Protein AF-A0A7Y2D5W8-F1 (afdb_monomer_lite)

Structure (mmCIF, N/CA/C/O backbone):
data_AF-A0A7Y2D5W8-F1
#
_entry.id   AF-A0A7Y2D5W8-F1
#
loop_
_atom_site.group_PDB
_atom_site.id
_atom_site.type_symbol
_atom_site.label_atom_id
_atom_site.label_alt_id
_atom_site.label_comp_id
_atom_site.label_asym_id
_atom_site.label_entity_id
_atom_site.label_seq_id
_atom_site.pdbx_PDB_ins_code
_atom_site.Cartn_x
_atom_site.Cartn_y
_atom_site.Cartn_z
_atom_site.occupancy
_atom_site.B_iso_or_equiv
_atom_site.auth_seq_id
_atom_site.auth_comp_id
_atom_site.auth_asym_id
_atom_site.auth_atom_id
_atom_site.pdbx_PDB_model_num
ATOM 1 N N . PHE A 1 1 ? 2.150 0.436 -17.394 1.00 90.19 1 PHE A N 1
ATOM 2 C CA . PHE A 1 1 ? 2.154 1.683 -16.607 1.00 90.19 1 PHE A CA 1
ATOM 3 C C . PHE A 1 1 ? 3.335 1.776 -15.643 1.00 90.19 1 PHE A C 1
ATOM 5 O O . PHE A 1 1 ? 4.303 2.428 -15.988 1.00 90.19 1 PHE A O 1
ATOM 12 N N . MET A 1 2 ? 3.321 1.124 -14.465 1.00 91.81 2 MET A N 1
ATOM 13 C CA . MET A 1 2 ? 4.365 1.341 -13.435 1.00 91.81 2 MET A CA 1
ATOM 14 C C . MET A 1 2 ? 5.801 1.183 -13.967 1.00 91.81 2 MET A C 1
ATOM 16 O O . MET A 1 2 ? 6.609 2.097 -13.839 1.00 91.81 2 MET A O 1
ATOM 20 N N . ALA A 1 3 ? 6.098 0.043 -14.600 1.00 90.00 3 ALA A N 1
ATOM 21 C CA . ALA A 1 3 ? 7.418 -0.229 -15.169 1.00 90.00 3 ALA A CA 1
ATOM 22 C C . ALA A 1 3 ? 7.755 0.684 -16.363 1.00 90.00 3 ALA A C 1
ATOM 24 O O . ALA A 1 3 ? 8.90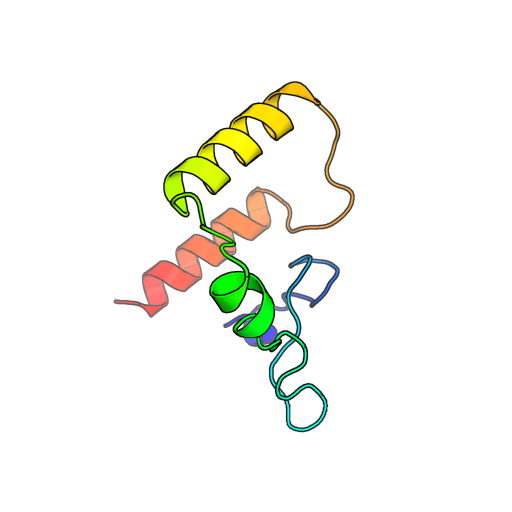3 1.080 -16.513 1.00 90.00 3 ALA A O 1
ATOM 25 N N . ASP A 1 4 ? 6.758 1.044 -17.173 1.00 93.88 4 ASP A N 1
ATOM 26 C CA . ASP A 1 4 ? 6.940 1.864 -18.380 1.00 93.88 4 ASP A CA 1
ATOM 27 C C . ASP A 1 4 ? 7.243 3.338 -18.062 1.00 93.88 4 ASP A C 1
ATOM 29 O O . ASP A 1 4 ? 7.759 4.059 -18.910 1.00 93.88 4 ASP A O 1
ATOM 33 N N . HIS A 1 5 ? 6.933 3.783 -16.840 1.00 94.75 5 HIS A N 1
ATOM 34 C CA . HIS A 1 5 ? 7.185 5.145 -16.366 1.00 94.75 5 HIS A CA 1
ATOM 35 C C . HIS A 1 5 ? 8.238 5.213 -15.251 1.00 94.75 5 HIS A C 1
ATOM 37 O O . HIS A 1 5 ? 8.230 6.157 -14.454 1.00 94.75 5 HIS A O 1
ATOM 43 N N . ASP A 1 6 ? 9.132 4.222 -15.192 1.00 93.12 6 ASP A N 1
ATOM 44 C CA . ASP A 1 6 ? 10.270 4.174 -14.265 1.00 93.12 6 ASP A CA 1
ATOM 45 C C . ASP A 1 6 ? 9.874 4.314 -12.782 1.00 93.12 6 ASP A C 1
ATOM 47 O O . ASP A 1 6 ? 10.609 4.889 -11.984 1.00 93.12 6 ASP A O 1
ATOM 51 N N . ILE A 1 7 ? 8.705 3.790 -12.392 1.00 94.69 7 ILE A N 1
ATOM 52 C CA . ILE A 1 7 ? 8.261 3.795 -10.993 1.00 94.69 7 ILE A CA 1
ATOM 53 C C . ILE A 1 7 ? 8.869 2.588 -10.276 1.00 94.69 7 ILE A C 1
ATOM 55 O O . ILE A 1 7 ? 8.451 1.442 -10.480 1.00 94.69 7 ILE A O 1
ATOM 59 N N . ALA A 1 8 ? 9.848 2.835 -9.406 1.00 92.19 8 ALA A N 1
ATOM 60 C CA . ALA A 1 8 ? 10.549 1.780 -8.690 1.00 92.19 8 ALA A CA 1
ATOM 61 C C . ALA A 1 8 ? 9.708 1.189 -7.536 1.00 92.19 8 ALA A C 1
ATOM 63 O O . ALA A 1 8 ? 9.187 1.931 -6.690 1.00 92.19 8 ALA A O 1
ATOM 64 N N . PRO A 1 9 ? 9.620 -0.152 -7.414 1.00 91.56 9 PRO A N 1
ATOM 65 C CA . PRO A 1 9 ? 8.986 -0.782 -6.261 1.00 91.56 9 PRO A CA 1
ATOM 66 C C . PRO A 1 9 ? 9.762 -0.477 -4.978 1.00 91.56 9 PRO A C 1
ATOM 68 O O . PRO A 1 9 ? 10.980 -0.303 -5.007 1.00 91.56 9 PRO A O 1
ATOM 71 N N . TRP A 1 10 ? 9.055 -0.418 -3.847 1.00 89.06 10 TRP A N 1
ATOM 72 C CA . TRP A 1 10 ? 9.569 -0.084 -2.506 1.00 89.06 10 TRP A CA 1
ATOM 73 C C . TRP A 1 10 ? 10.144 1.325 -2.307 1.00 89.06 10 TRP A C 1
ATOM 75 O O . TRP A 1 10 ? 10.078 1.827 -1.186 1.00 89.06 10 TRP A O 1
ATOM 85 N N . SER A 1 11 ? 10.685 1.958 -3.350 1.00 90.44 11 SER A N 1
ATOM 86 C CA . SER A 1 11 ? 11.215 3.324 -3.307 1.00 90.44 11 SER A CA 1
ATOM 87 C C . SER A 1 11 ? 10.137 4.340 -3.667 1.00 90.44 11 SER A C 1
ATOM 89 O O . SER A 1 11 ? 9.699 5.096 -2.802 1.00 90.44 11 SER A O 1
ATOM 91 N N . ASP A 1 12 ? 9.675 4.323 -4.917 1.00 93.06 12 ASP A N 1
ATOM 92 C CA . ASP A 1 12 ? 8.726 5.314 -5.435 1.00 93.06 12 ASP A CA 1
ATOM 93 C C . ASP A 1 12 ? 7.289 4.963 -5.060 1.00 93.06 12 ASP A C 1
ATOM 95 O O . ASP A 1 12 ? 6.487 5.841 -4.755 1.00 93.06 12 ASP A O 1
ATOM 99 N N . MET A 1 13 ? 6.986 3.664 -5.005 1.00 91.44 13 MET A N 1
ATOM 100 C CA . MET A 1 13 ? 5.733 3.135 -4.472 1.00 91.44 13 MET A CA 1
ATOM 101 C C . MET A 1 13 ? 6.023 2.232 -3.268 1.00 91.44 13 MET A C 1
ATOM 103 O O . MET A 1 13 ? 6.255 1.024 -3.420 1.00 91.44 13 MET A O 1
ATOM 107 N N . PRO A 1 14 ? 6.033 2.8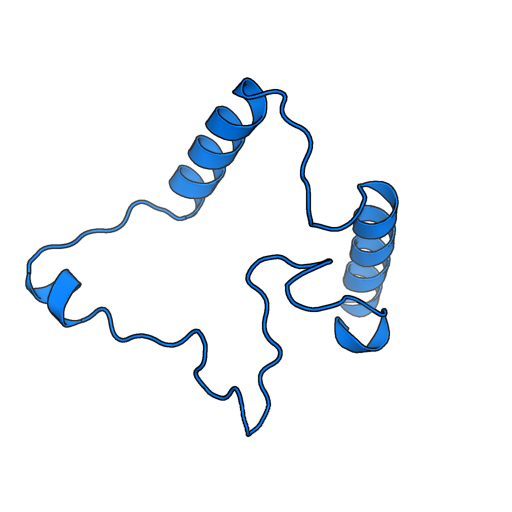00 -2.049 1.00 83.00 14 PRO A N 1
ATOM 108 C CA . PRO A 1 14 ? 6.177 2.024 -0.830 1.00 83.00 14 PRO A CA 1
ATOM 109 C C . PRO A 1 14 ? 5.005 1.040 -0.725 1.00 83.00 14 PRO A C 1
ATOM 111 O O . PRO A 1 14 ? 3.852 1.437 -0.854 1.00 83.00 14 PRO A O 1
ATOM 114 N N . VAL A 1 15 ? 5.289 -0.242 -0.468 1.00 87.81 15 VAL A N 1
ATOM 115 C CA . VAL A 1 15 ? 4.294 -1.341 -0.411 1.00 87.81 15 VAL A CA 1
ATOM 116 C C . VAL A 1 15 ? 3.790 -1.832 -1.786 1.00 87.81 15 VAL A C 1
ATOM 118 O O . VAL A 1 15 ? 2.784 -2.531 -1.873 1.00 87.81 15 VAL A O 1
ATOM 121 N N . TYR A 1 16 ? 4.510 -1.549 -2.873 1.00 89.88 16 TYR A N 1
ATOM 122 C CA . TYR A 1 16 ? 4.272 -2.179 -4.176 1.00 89.88 16 TYR A CA 1
ATOM 123 C C . TYR A 1 16 ? 5.400 -3.147 -4.551 1.00 89.88 16 TYR A C 1
ATOM 125 O O . TYR A 1 16 ? 6.580 -2.800 -4.477 1.00 89.88 16 TYR A O 1
ATOM 133 N N . VAL A 1 17 ? 5.019 -4.346 -4.999 1.00 90.56 17 VAL A N 1
ATOM 134 C CA . VAL A 1 17 ? 5.900 -5.344 -5.620 1.00 90.56 17 VAL A CA 1
ATOM 135 C C . VAL A 1 17 ? 5.232 -5.800 -6.917 1.00 90.56 17 VAL A C 1
ATOM 137 O O . VAL A 1 17 ? 4.066 -6.195 -6.857 1.00 90.56 17 VAL A O 1
ATOM 140 N N . PRO A 1 18 ? 5.917 -5.749 -8.076 1.00 90.19 18 PRO A N 1
ATOM 141 C CA . PRO A 1 18 ? 5.353 -6.230 -9.329 1.00 90.19 18 PRO A CA 1
ATOM 142 C C . PRO A 1 18 ? 5.030 -7.714 -9.213 1.00 90.19 18 PRO A C 1
ATOM 144 O O . PRO A 1 18 ? 5.817 -8.462 -8.637 1.00 90.19 18 PRO A O 1
ATOM 147 N N . GLU A 1 19 ? 3.901 -8.142 -9.769 1.00 89.44 19 GLU A N 1
ATOM 148 C CA . GLU A 1 19 ? 3.553 -9.558 -9.838 1.00 89.44 19 GLU A CA 1
ATOM 149 C C . GLU A 1 19 ? 4.313 -10.204 -11.003 1.00 89.44 19 GLU A C 1
ATOM 151 O O . GLU A 1 19 ? 4.014 -9.977 -12.173 1.00 89.44 19 GLU A O 1
ATOM 156 N N . THR A 1 20 ? 5.338 -10.980 -10.669 1.00 90.62 20 THR A N 1
ATOM 157 C CA . THR A 1 20 ? 6.100 -11.825 -11.591 1.00 90.62 20 THR A CA 1
ATOM 158 C C . THR A 1 20 ? 5.946 -13.282 -11.163 1.00 90.62 20 THR A C 1
ATOM 160 O O . THR A 1 20 ? 5.367 -13.568 -10.114 1.00 90.62 20 THR A O 1
ATOM 163 N N . ASP A 1 21 ? 6.489 -14.225 -11.934 1.00 93.62 21 ASP A N 1
ATOM 164 C CA . ASP A 1 21 ? 6.492 -15.638 -11.531 1.00 93.62 21 ASP A CA 1
ATOM 165 C C . ASP A 1 21 ? 7.200 -15.869 -10.181 1.00 93.62 21 ASP A C 1
ATOM 167 O O . ASP A 1 21 ? 6.802 -16.752 -9.422 1.00 93.62 21 ASP A O 1
ATOM 171 N N . GLU A 1 22 ? 8.207 -15.055 -9.845 1.00 93.00 22 GLU A N 1
ATOM 172 C CA . GLU A 1 22 ? 8.962 -15.158 -8.587 1.00 93.00 22 GLU A CA 1
ATOM 173 C C . GLU A 1 22 ? 8.232 -14.528 -7.393 1.00 93.00 22 GLU A C 1
ATOM 175 O O . GLU A 1 22 ? 8.353 -15.004 -6.264 1.00 93.00 22 GLU A O 1
ATOM 180 N N . THR A 1 23 ? 7.472 -13.457 -7.622 1.00 92.38 23 THR A N 1
ATOM 181 C CA . THR A 1 23 ? 6.765 -12.691 -6.578 1.00 92.38 23 THR A CA 1
ATOM 182 C C . THR A 1 23 ? 5.266 -12.980 -6.554 1.00 92.38 23 THR A C 1
ATOM 184 O O . THR A 1 23 ? 4.496 -12.278 -5.891 1.00 92.38 23 THR A O 1
ATOM 187 N N . LYS A 1 24 ? 4.823 -14.020 -7.263 1.00 92.44 24 LYS A N 1
ATOM 188 C CA . LYS A 1 24 ? 3.417 -14.395 -7.335 1.00 92.44 24 LYS A CA 1
ATOM 189 C C . LYS A 1 24 ? 2.859 -14.661 -5.940 1.00 92.44 24 LYS A C 1
ATOM 191 O O . LYS A 1 24 ? 3.351 -15.512 -5.202 1.00 92.44 24 LYS A O 1
ATOM 196 N N . GLY A 1 25 ? 1.811 -13.925 -5.582 1.00 90.56 25 GLY A N 1
ATOM 197 C CA . GLY A 1 25 ? 1.192 -14.014 -4.261 1.00 90.56 25 GLY A CA 1
ATOM 198 C C . GLY A 1 25 ? 2.009 -13.395 -3.120 1.00 90.56 25 GLY A C 1
ATOM 199 O O . GLY A 1 25 ? 1.661 -13.622 -1.966 1.00 90.56 25 GLY A O 1
ATOM 200 N N . PHE A 1 26 ? 3.050 -12.599 -3.403 1.00 91.88 26 PHE A N 1
ATOM 201 C CA . PHE A 1 26 ? 3.883 -11.947 -2.379 1.00 91.88 26 PHE A CA 1
ATOM 202 C C . PHE A 1 26 ? 3.049 -11.174 -1.344 1.00 91.88 26 PHE A C 1
ATOM 204 O O . PHE A 1 26 ? 3.288 -11.278 -0.143 1.00 91.88 26 PHE A O 1
ATOM 211 N N . SER A 1 27 ? 2.028 -10.449 -1.807 1.00 89.50 27 SER A N 1
ATOM 212 C CA . SER A 1 27 ? 1.105 -9.687 -0.953 1.00 89.50 27 SER A CA 1
ATOM 213 C C . SER A 1 27 ? -0.190 -10.445 -0.623 1.00 89.50 27 SER A C 1
ATOM 215 O O . SER A 1 27 ? -1.153 -9.844 -0.148 1.00 89.50 27 SER A O 1
ATOM 217 N N . SER A 1 28 ? -0.258 -11.752 -0.890 1.00 91.62 28 SER A N 1
ATOM 218 C CA . SER A 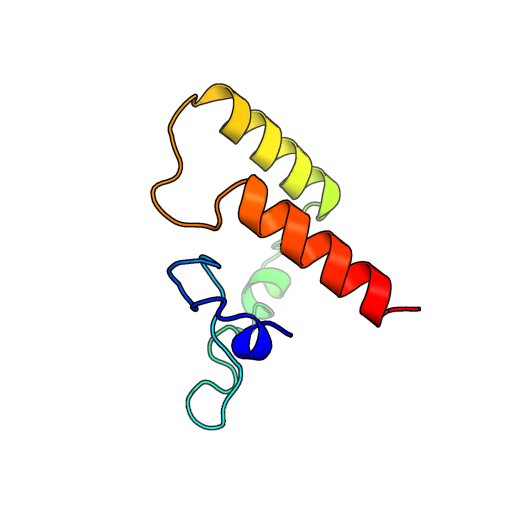1 28 ? -1.448 -12.571 -0.648 1.00 91.62 28 SER A CA 1
ATOM 219 C C . SER A 1 28 ? -1.344 -13.322 0.676 1.00 91.62 28 SER A C 1
ATOM 221 O O . SER A 1 28 ? -0.465 -14.154 0.878 1.00 91.62 28 SER A O 1
ATOM 223 N N . ALA A 1 29 ? -2.301 -13.079 1.569 1.00 93.31 29 ALA A N 1
ATOM 224 C CA . ALA A 1 29 ? -2.449 -13.820 2.816 1.00 93.31 29 ALA A CA 1
ATOM 225 C C . ALA A 1 29 ? -3.928 -14.121 3.076 1.00 93.31 29 ALA A C 1
ATOM 227 O O . ALA A 1 29 ? -4.781 -13.241 2.953 1.00 93.31 29 ALA A O 1
ATOM 228 N N . SER A 1 30 ? -4.241 -15.363 3.461 1.00 96.25 30 SER A N 1
ATOM 229 C CA . SER A 1 30 ? -5.595 -15.703 3.907 1.00 96.25 30 SER A CA 1
ATOM 230 C C . SER A 1 30 ? -5.836 -15.153 5.311 1.00 96.25 30 SER A C 1
ATOM 232 O O . SER A 1 30 ? -5.099 -15.457 6.251 1.00 96.25 30 SER A O 1
ATOM 234 N N . VAL A 1 31 ? -6.908 -14.373 5.451 1.00 97.06 31 VAL A N 1
ATOM 235 C CA . VAL A 1 31 ? -7.377 -13.820 6.732 1.00 97.06 31 VAL A CA 1
ATOM 236 C C . VAL A 1 31 ? -8.603 -14.557 7.280 1.00 97.06 31 VAL A C 1
ATOM 238 O O . VAL A 1 31 ? -9.183 -14.139 8.280 1.00 97.06 31 VAL A O 1
ATOM 241 N N . GLU A 1 32 ? -8.987 -15.683 6.670 1.00 98.19 32 GLU A N 1
ATOM 242 C CA . GLU A 1 32 ? -10.208 -16.431 7.007 1.00 98.19 32 GLU A CA 1
ATOM 243 C C . GLU A 1 32 ? -10.277 -16.819 8.486 1.00 98.19 32 GLU A C 1
ATOM 245 O O . GLU A 1 32 ? -11.320 -16.672 9.114 1.00 98.19 32 GLU A O 1
ATOM 250 N N . LYS A 1 33 ? -9.157 -17.249 9.082 1.00 98.31 33 LYS A N 1
ATOM 251 C CA . LYS A 1 33 ? -9.095 -17.608 10.511 1.00 98.31 33 LYS A CA 1
ATOM 252 C C . LYS A 1 33 ? -9.406 -16.425 11.427 1.00 98.31 33 LYS A C 1
ATOM 254 O O . LYS A 1 33 ? -10.062 -16.603 12.452 1.00 98.31 33 LYS A O 1
ATOM 259 N N . ALA A 1 34 ? -8.933 -15.232 11.072 1.00 98.06 34 ALA A N 1
ATOM 260 C CA . ALA A 1 34 ? -9.174 -14.026 11.855 1.00 98.06 34 ALA A CA 1
ATOM 261 C C . ALA A 1 34 ? -10.648 -13.615 11.765 1.00 98.06 34 ALA A C 1
ATOM 263 O O . ALA A 1 34 ? -11.277 -13.357 12.788 1.00 98.06 34 ALA A O 1
ATOM 264 N N . VAL A 1 35 ? -11.218 -13.654 10.557 1.00 98.31 35 VAL A N 1
ATOM 265 C CA . VAL A 1 35 ? -12.646 -13.387 10.329 1.00 98.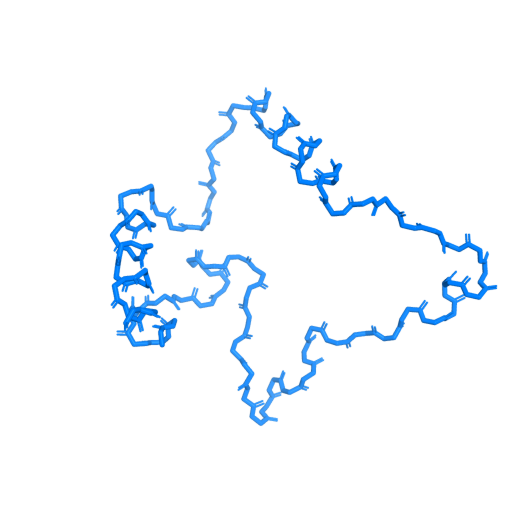31 35 VAL A CA 1
ATOM 266 C C . VAL A 1 35 ? -13.521 -14.408 11.060 1.00 98.31 35 VAL A C 1
ATOM 268 O O . VAL A 1 35 ? -14.446 -14.025 11.770 1.00 98.31 35 VAL A O 1
ATOM 271 N N . ALA A 1 36 ? -13.185 -15.700 10.988 1.00 98.44 36 ALA A N 1
ATOM 272 C CA . ALA A 1 36 ? -13.879 -16.762 11.720 1.00 98.44 36 ALA A CA 1
ATOM 273 C C . ALA A 1 36 ? -13.796 -16.592 13.249 1.00 98.44 36 ALA A C 1
ATOM 275 O O . ALA A 1 36 ? -14.675 -17.060 13.967 1.00 98.44 36 ALA A O 1
ATOM 276 N N . SER A 1 37 ? -12.769 -15.895 13.743 1.00 98.50 37 SER A N 1
ATOM 277 C CA . SER A 1 37 ? -12.605 -15.549 15.162 1.00 98.50 37 SER A CA 1
ATOM 278 C C . SER A 1 37 ? -13.316 -14.244 15.555 1.00 98.50 37 SER A C 1
ATOM 280 O O . SER A 1 37 ? -13.170 -13.791 16.687 1.00 98.50 37 SER A O 1
ATOM 282 N N . GLY A 1 38 ? -14.079 -13.631 14.642 1.00 98.31 38 GLY A N 1
ATOM 283 C CA . GLY A 1 38 ? -14.870 -12.426 14.896 1.00 98.31 38 GLY A CA 1
ATOM 284 C C . GLY A 1 38 ? -14.196 -11.108 14.510 1.00 98.31 38 GLY A C 1
ATOM 285 O O . GLY A 1 38 ? -14.715 -10.049 14.863 1.00 98.31 38 GLY A O 1
ATOM 286 N N . LEU A 1 39 ? -13.064 -11.132 13.790 1.00 98.06 39 LEU A N 1
ATOM 287 C CA . LEU A 1 39 ? -12.484 -9.905 13.238 1.00 98.06 39 LEU A CA 1
ATOM 288 C C . LEU A 1 39 ? -13.473 -9.254 12.259 1.00 98.06 39 LEU A C 1
ATOM 290 O O . LEU A 1 39 ? -13.950 -9.896 11.324 1.00 98.06 39 LEU A O 1
ATOM 294 N N . THR A 1 40 ? -13.731 -7.964 12.452 1.00 97.44 40 THR A N 1
ATOM 295 C CA . THR A 1 40 ? -14.519 -7.125 11.540 1.00 97.44 40 THR A CA 1
ATOM 296 C C . THR A 1 40 ? -13.644 -6.015 10.967 1.00 97.44 40 THR A C 1
ATOM 298 O O . THR A 1 40 ? -12.587 -5.696 11.515 1.00 97.44 40 THR A O 1
ATOM 301 N N . PHE A 1 41 ? -14.068 -5.435 9.844 1.00 96.69 41 PHE A N 1
ATOM 302 C CA . PHE A 1 41 ? -13.333 -4.376 9.157 1.00 96.69 41 PHE A CA 1
ATOM 303 C C . PHE A 1 41 ? -14.124 -3.075 9.188 1.00 96.69 41 PHE A C 1
ATOM 305 O O . PHE A 1 41 ? -15.345 -3.073 9.037 1.00 96.69 41 PHE A O 1
ATOM 312 N N . ARG A 1 42 ? -13.401 -1.965 9.334 1.00 97.19 42 ARG A N 1
ATOM 313 C CA . ARG A 1 42 ? -13.925 -0.635 9.016 1.00 97.19 42 ARG A CA 1
ATOM 314 C C . ARG A 1 42 ? -14.035 -0.484 7.507 1.00 97.19 42 ARG A C 1
ATOM 316 O O . ARG A 1 42 ? -13.388 -1.221 6.756 1.00 97.19 42 ARG A O 1
ATOM 323 N N . THR A 1 43 ? -14.814 0.488 7.054 1.00 97.75 43 THR A N 1
ATOM 324 C CA . THR A 1 43 ? -14.821 0.807 5.629 1.00 97.75 43 THR A CA 1
ATOM 325 C C . THR A 1 43 ? -13.447 1.325 5.202 1.00 97.75 43 THR A C 1
ATOM 327 O O . THR A 1 43 ? -12.688 1.911 5.986 1.00 97.75 43 THR A O 1
ATOM 330 N N . LEU A 1 44 ? -13.116 1.121 3.927 1.00 96.12 44 LEU A N 1
ATOM 331 C CA . LEU A 1 44 ? -11.875 1.658 3.380 1.00 96.12 44 LEU A CA 1
ATOM 332 C C . LEU A 1 44 ? -11.856 3.191 3.473 1.00 96.12 44 LEU A C 1
ATOM 334 O O . LEU A 1 44 ? -10.828 3.761 3.819 1.00 96.12 44 LEU A O 1
ATOM 338 N N . SER A 1 45 ? -13.002 3.839 3.243 1.00 97.69 45 SER A N 1
ATOM 339 C CA . SER A 1 45 ? -13.139 5.297 3.332 1.00 97.69 45 SER A CA 1
ATOM 340 C C . SER A 1 45 ? -12.777 5.829 4.718 1.00 97.69 45 SER A C 1
ATOM 342 O O . SER A 1 45 ? -12.001 6.774 4.814 1.00 97.69 45 SER A O 1
ATOM 344 N N . GLU A 1 46 ? -13.286 5.206 5.787 1.00 97.88 46 GLU A N 1
ATOM 345 C CA . GLU A 1 46 ? -12.934 5.584 7.164 1.00 97.88 46 GLU A CA 1
ATOM 346 C C . GLU A 1 46 ? -11.434 5.413 7.413 1.00 97.88 46 GLU A C 1
ATOM 348 O 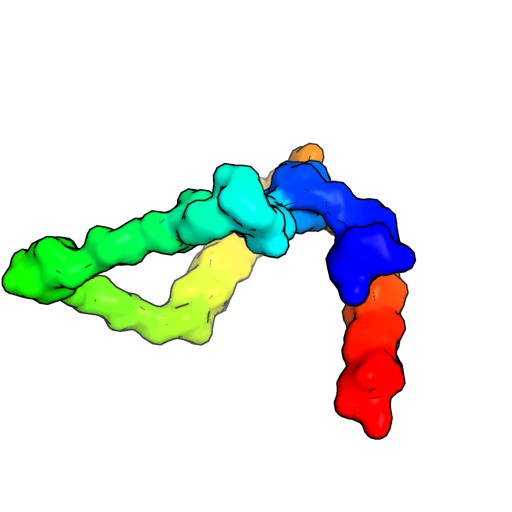O . GLU A 1 46 ? -10.777 6.313 7.929 1.00 97.88 46 GLU A O 1
ATOM 353 N N . THR A 1 47 ? -10.866 4.282 6.985 1.00 96.62 47 THR A N 1
ATOM 354 C CA . THR A 1 47 ? -9.434 4.001 7.167 1.00 96.62 47 THR A CA 1
ATOM 355 C C . THR A 1 47 ? -8.560 5.030 6.450 1.00 96.62 47 THR A C 1
ATOM 357 O O . THR A 1 47 ? -7.577 5.503 7.021 1.00 96.62 47 THR A O 1
ATOM 360 N N . VAL A 1 48 ? -8.912 5.400 5.216 1.00 96.31 48 VAL A N 1
ATOM 361 C CA . VAL A 1 48 ? -8.188 6.406 4.426 1.00 96.31 48 VAL A CA 1
ATOM 362 C C . VAL A 1 48 ? -8.277 7.775 5.091 1.00 96.31 48 VAL A C 1
ATOM 364 O O . VAL A 1 48 ? -7.249 8.425 5.277 1.00 96.31 48 VAL A O 1
ATOM 367 N N . GLN A 1 49 ? -9.480 8.193 5.492 1.00 97.38 49 GLN A N 1
ATOM 368 C CA . GLN A 1 49 ? -9.693 9.495 6.114 1.00 97.38 49 GLN A CA 1
ATOM 369 C C . GLN A 1 49 ? -8.918 9.623 7.428 1.00 97.38 49 GLN A C 1
ATOM 371 O O . GLN A 1 49 ? -8.153 10.571 7.601 1.00 97.38 49 GLN A O 1
ATOM 376 N N . GLU A 1 50 ? -9.052 8.653 8.332 1.00 96.75 50 GLU A N 1
ATOM 377 C CA . GLU A 1 50 ? -8.351 8.687 9.616 1.00 96.75 50 GLU A CA 1
ATOM 378 C C . GLU A 1 50 ? -6.828 8.662 9.441 1.00 96.75 50 GLU A C 1
ATOM 380 O O . GLU A 1 50 ? -6.105 9.380 10.135 1.00 96.75 50 GLU A O 1
ATOM 385 N N . THR A 1 51 ? -6.332 7.864 8.489 1.00 93.94 51 THR A N 1
ATOM 386 C CA . THR A 1 51 ? -4.898 7.796 8.174 1.00 93.94 51 THR A CA 1
ATOM 387 C C . THR A 1 51 ? -4.391 9.140 7.659 1.00 93.94 51 THR A C 1
ATOM 389 O O . THR A 1 51 ? -3.341 9.612 8.100 1.00 93.94 51 THR A O 1
ATOM 392 N N . TYR A 1 52 ? -5.145 9.789 6.768 1.00 93.44 52 TYR A N 1
ATOM 393 C CA . TYR A 1 52 ? -4.817 11.114 6.248 1.00 93.44 52 TYR A CA 1
ATOM 394 C C . TYR A 1 52 ? -4.813 12.180 7.351 1.00 93.44 52 TYR A C 1
ATOM 396 O O . TYR A 1 52 ? -3.869 12.969 7.449 1.00 93.44 52 TYR A O 1
ATOM 404 N N . GLU A 1 53 ? -5.824 12.188 8.220 1.00 95.81 53 GLU A N 1
ATOM 405 C CA . GLU A 1 53 ? -5.918 13.131 9.338 1.00 95.81 53 GLU A CA 1
ATOM 406 C C . GLU A 1 53 ? -4.773 12.950 10.339 1.00 95.81 53 GLU A C 1
ATOM 408 O O . GLU A 1 53 ? -4.168 13.930 10.781 1.00 95.81 53 GLU A O 1
ATOM 413 N N . TRP A 1 54 ? -4.452 11.701 10.691 1.00 93.94 54 TRP A N 1
ATOM 414 C CA . TRP A 1 54 ? -3.301 11.376 11.531 1.00 93.94 54 TRP A CA 1
ATOM 415 C C . TRP A 1 54 ? -1.998 11.861 10.889 1.00 93.94 54 TRP A C 1
ATOM 417 O O . TRP A 1 54 ? -1.202 12.551 11.532 1.00 93.94 54 TRP A O 1
ATOM 427 N N . ARG A 1 55 ? -1.803 11.567 9.599 1.00 90.94 55 ARG A N 1
ATOM 428 C CA . ARG A 1 55 ? -0.588 11.922 8.863 1.00 90.94 55 ARG A CA 1
ATOM 429 C C . ARG A 1 55 ? -0.396 13.431 8.739 1.00 90.94 55 ARG A C 1
ATOM 431 O O . ARG A 1 55 ? 0.727 13.916 8.894 1.00 90.94 55 ARG A O 1
ATOM 438 N N . SER A 1 56 ? -1.479 14.162 8.495 1.00 90.31 56 SER A N 1
ATOM 439 C CA . SER A 1 56 ? -1.472 15.622 8.356 1.00 90.31 56 SER A CA 1
ATOM 440 C C . SER A 1 56 ? -1.032 16.326 9.643 1.00 90.31 56 SER A C 1
ATOM 442 O O . SER A 1 56 ? -0.467 17.415 9.589 1.00 90.31 56 SER A O 1
ATOM 444 N N . LYS A 1 57 ? -1.228 15.689 10.806 1.00 93.50 57 LYS A N 1
ATOM 445 C CA . LYS A 1 57 ? -0.809 16.220 12.111 1.00 93.50 57 LYS A CA 1
ATOM 446 C C . LYS A 1 57 ? 0.670 15.987 12.425 1.00 93.50 57 LYS A C 1
ATOM 448 O O . LYS A 1 57 ? 1.210 16.722 13.245 1.00 93.50 57 LYS A O 1
ATOM 453 N N . SER A 1 58 ? 1.333 14.994 11.817 1.00 88.00 58 SER A N 1
ATOM 454 C CA . SER A 1 58 ? 2.728 14.677 12.171 1.00 88.00 58 SER A CA 1
ATOM 455 C C . SER A 1 58 ? 3.726 15.719 11.660 1.00 88.00 58 SER A C 1
ATOM 457 O O . SER A 1 58 ? 4.780 15.897 12.261 1.00 88.00 58 SER A O 1
ATOM 459 N N . GLY A 1 59 ? 3.421 16.396 10.544 1.00 82.75 59 GLY A N 1
ATOM 460 C CA . GLY A 1 59 ? 4.313 17.376 9.907 1.00 82.75 59 GLY A CA 1
ATOM 461 C C . GLY A 1 59 ? 5.638 16.800 9.383 1.00 82.75 59 GLY A C 1
ATOM 462 O O . GLY A 1 59 ? 6.457 17.535 8.833 1.00 82.75 59 GLY A O 1
ATOM 463 N N . GLU A 1 60 ? 5.869 15.493 9.530 1.00 87.94 60 GLU A N 1
ATOM 464 C CA . GLU A 1 60 ? 7.108 14.843 9.110 1.00 87.94 60 GLU A CA 1
ATOM 465 C C . GLU A 1 60 ? 7.198 14.786 7.583 1.00 87.94 60 GLU A C 1
ATOM 467 O O . GLU A 1 60 ? 6.181 14.693 6.895 1.00 87.94 60 GLU A O 1
ATOM 472 N N . LYS A 1 61 ? 8.413 14.818 7.030 1.00 86.25 61 LYS A N 1
ATOM 473 C CA . LYS A 1 61 ? 8.626 14.586 5.596 1.00 86.25 61 LYS A CA 1
ATOM 474 C C . LYS A 1 61 ? 8.658 13.088 5.306 1.00 86.25 61 LYS A C 1
ATOM 476 O O . LYS A 1 61 ? 9.230 12.319 6.079 1.00 86.25 61 LYS A O 1
ATOM 481 N N . LEU A 1 62 ? 8.066 12.685 4.182 1.00 86.25 62 LEU A N 1
ATOM 482 C CA . LEU A 1 62 ? 8.185 11.312 3.696 1.00 86.25 62 LEU A CA 1
ATOM 483 C C . LEU A 1 62 ? 9.641 11.031 3.300 1.00 86.25 62 LEU A C 1
ATOM 485 O O . LEU A 1 62 ? 10.318 11.895 2.746 1.00 86.25 62 LEU A O 1
ATOM 489 N N . LYS A 1 63 ? 10.124 9.829 3.630 1.00 87.81 63 LYS A N 1
ATOM 490 C CA . LYS A 1 63 ? 11.485 9.357 3.304 1.00 87.81 63 LYS A CA 1
ATOM 491 C C . LYS A 1 63 ? 11.540 8.515 2.025 1.00 87.81 63 LYS A C 1
ATOM 493 O O . LYS A 1 63 ? 12.627 8.193 1.566 1.00 87.81 63 LYS A O 1
ATOM 498 N N . ALA A 1 64 ? 10.376 8.122 1.525 1.00 90.50 64 ALA A N 1
ATOM 499 C CA . ALA A 1 64 ? 10.159 7.302 0.345 1.00 90.50 64 ALA A CA 1
ATOM 500 C C . ALA A 1 64 ? 8.808 7.703 -0.259 1.00 90.50 64 ALA A C 1
ATOM 502 O O . ALA A 1 64 ? 7.979 8.298 0.440 1.00 90.50 64 ALA A O 1
ATOM 503 N N . GLY A 1 65 ? 8.592 7.360 -1.521 1.00 92.19 65 GLY A N 1
ATOM 504 C CA . GLY A 1 65 ? 7.469 7.837 -2.313 1.00 92.19 65 GLY A CA 1
ATOM 505 C C . GLY A 1 65 ? 7.896 8.818 -3.401 1.00 92.19 65 GLY A C 1
ATOM 506 O O . GLY A 1 65 ? 8.961 9.437 -3.327 1.00 92.19 65 GLY A O 1
ATOM 507 N N . LEU A 1 66 ? 7.027 8.966 -4.394 1.00 93.88 66 LEU A N 1
ATOM 508 C CA . LEU A 1 66 ? 7.148 9.969 -5.444 1.00 93.88 66 LEU A CA 1
ATOM 509 C C . LEU A 1 66 ? 7.116 11.394 -4.871 1.00 93.88 66 LEU A C 1
ATOM 511 O O . LEU A 1 66 ? 6.494 11.662 -3.840 1.00 93.88 66 LEU A O 1
ATOM 515 N N . SER A 1 67 ? 7.775 12.327 -5.564 1.00 92.56 67 SER A N 1
ATOM 516 C CA . SER A 1 67 ? 7.531 13.749 -5.318 1.00 92.56 67 SER A CA 1
ATOM 517 C C . SER A 1 67 ? 6.133 14.124 -5.812 1.00 92.56 67 SER A C 1
ATOM 519 O O . SER A 1 67 ? 5.609 13.497 -6.733 1.00 92.56 67 SER A O 1
ATOM 521 N N . THR A 1 68 ? 5.555 15.179 -5.239 1.00 92.25 68 THR A N 1
ATOM 522 C CA . THR A 1 68 ? 4.237 15.692 -5.641 1.00 92.25 68 THR A CA 1
ATOM 523 C C . THR A 1 68 ? 4.174 15.992 -7.140 1.00 92.25 68 THR A C 1
ATOM 525 O O . THR A 1 68 ? 3.169 15.725 -7.790 1.00 92.25 68 THR A O 1
ATOM 528 N N . GLU A 1 69 ? 5.253 16.537 -7.702 1.00 95.75 69 GLU A N 1
ATOM 529 C CA . GLU A 1 69 ? 5.336 16.897 -9.118 1.00 95.75 69 GLU A CA 1
ATOM 530 C C . GLU A 1 69 ? 5.328 15.651 -10.007 1.00 95.75 69 GLU A C 1
ATOM 532 O O . GLU A 1 69 ? 4.584 15.599 -10.984 1.00 95.75 69 GLU A O 1
ATOM 537 N N . ARG A 1 70 ? 6.120 14.631 -9.647 1.00 95.31 70 ARG A N 1
ATOM 538 C CA . ARG A 1 70 ? 6.181 13.380 -10.408 1.00 95.31 70 ARG A CA 1
ATOM 539 C C . ARG A 1 70 ? 4.875 12.599 -10.304 1.00 95.31 70 ARG A C 1
ATOM 541 O O . ARG A 1 70 ? 4.424 12.041 -11.296 1.00 95.31 70 ARG A O 1
ATOM 548 N N . GLU A 1 71 ? 4.262 12.566 -9.123 1.00 95.25 71 GLU A N 1
ATOM 549 C CA . GLU A 1 71 ? 2.955 11.938 -8.925 1.00 95.25 71 GLU A CA 1
ATOM 550 C C . GLU A 1 71 ? 1.879 12.602 -9.794 1.00 95.25 71 GLU A C 1
ATOM 552 O O . GLU A 1 71 ? 1.145 11.900 -10.485 1.00 95.25 71 GLU A O 1
ATOM 557 N N . ALA A 1 72 ? 1.818 13.938 -9.824 1.00 96.88 72 ALA A N 1
ATOM 558 C CA . ALA A 1 72 ? 0.849 14.667 -10.642 1.00 96.88 72 ALA A CA 1
ATOM 559 C C . ALA A 1 72 ? 1.006 14.372 -12.146 1.00 96.88 72 ALA A C 1
ATOM 561 O O . ALA A 1 72 ? 0.017 14.076 -12.812 1.00 96.88 72 ALA A O 1
ATOM 562 N N . GLU A 1 73 ? 2.240 14.382 -12.661 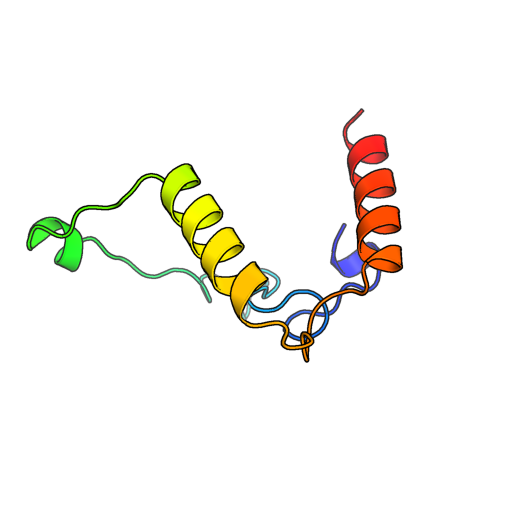1.00 96.88 73 GLU A N 1
ATOM 563 C CA . GLU A 1 73 ? 2.543 14.035 -14.058 1.00 96.88 73 GLU A CA 1
ATOM 564 C C . GLU A 1 73 ? 2.061 12.617 -14.408 1.00 96.88 73 GLU A C 1
ATOM 566 O O . GLU A 1 73 ? 1.386 12.402 -15.415 1.00 96.88 73 GLU A O 1
ATOM 571 N N . LEU A 1 74 ? 2.378 11.638 -13.557 1.00 96.31 74 LEU A N 1
ATOM 572 C CA . LEU A 1 74 ? 1.988 10.242 -13.758 1.00 96.31 74 LEU A CA 1
ATOM 573 C C . LEU A 1 74 ? 0.473 10.059 -13.722 1.00 96.31 74 LEU A C 1
ATOM 575 O O . LEU A 1 74 ? -0.078 9.282 -14.496 1.00 96.31 74 LEU A O 1
ATOM 579 N N . LEU A 1 75 ? -0.210 10.768 -12.830 1.00 95.88 75 LEU A N 1
ATOM 580 C CA . LEU A 1 75 ? -1.658 10.711 -12.739 1.00 95.88 75 LEU A CA 1
ATOM 581 C C . LEU A 1 75 ? -2.327 11.269 -14.003 1.00 95.88 75 LEU A C 1
ATOM 583 O O . LEU A 1 75 ? -3.255 10.643 -14.511 1.00 95.88 75 LEU A O 1
ATOM 587 N N . GLU A 1 76 ? -1.842 12.388 -14.548 1.00 97.00 76 GLU A N 1
ATOM 588 C CA . GLU A 1 76 ? -2.332 12.922 -15.826 1.00 97.00 76 GLU A CA 1
ATOM 589 C C . GLU A 1 76 ? -2.144 11.919 -16.972 1.00 97.00 76 GLU A C 1
ATOM 591 O O . GLU A 1 76 ? -3.084 11.664 -17.726 1.00 97.00 76 GLU A O 1
ATOM 596 N N . LEU A 1 77 ? -0.962 11.299 -17.076 1.00 96.12 77 LEU A N 1
ATOM 597 C CA . LEU A 1 77 ? -0.697 10.249 -18.067 1.00 96.12 77 LEU A CA 1
ATOM 598 C C . LEU A 1 77 ? -1.660 9.065 -17.905 1.00 96.12 77 LEU A C 1
ATOM 600 O O . LEU A 1 77 ? -2.276 8.639 -18.880 1.00 96.12 77 LEU A O 1
ATOM 604 N N . LEU A 1 78 ? -1.848 8.581 -16.674 1.00 95.12 78 LEU A N 1
ATOM 605 C CA . LEU A 1 78 ? -2.739 7.459 -16.380 1.00 95.12 78 LEU A CA 1
ATOM 606 C C . LEU A 1 78 ? -4.197 7.762 -16.737 1.00 95.12 78 LEU A C 1
ATOM 608 O O . LEU A 1 78 ? -4.912 6.873 -17.195 1.00 95.12 78 LEU A O 1
ATOM 612 N N . TRP A 1 79 ? -4.664 8.990 -16.499 1.00 94.88 79 TRP A N 1
ATOM 613 C CA . TRP A 1 79 ? -6.017 9.393 -16.878 1.00 94.88 79 TRP A CA 1
ATOM 614 C C . TRP A 1 79 ? -6.189 9.458 -18.392 1.00 94.88 79 TRP A C 1
ATOM 616 O O . TRP A 1 79 ? -7.177 8.929 -18.891 1.00 94.88 79 TRP A O 1
ATOM 626 N N . ASN A 1 80 ? -5.214 10.009 -19.115 1.00 93.00 80 ASN A N 1
ATOM 627 C CA . ASN A 1 80 ? -5.261 10.088 -20.576 1.00 93.00 80 ASN A CA 1
ATOM 628 C C . ASN A 1 80 ? -5.203 8.710 -21.258 1.00 93.00 80 ASN A C 1
ATOM 630 O O . ASN A 1 80 ? -5.738 8.554 -22.347 1.00 93.00 80 ASN A O 1
ATOM 634 N N . GLU A 1 81 ? -4.564 7.710 -20.643 1.00 89.38 81 GLU A N 1
ATOM 635 C CA . GLU A 1 81 ? -4.545 6.328 -21.152 1.00 89.38 81 GLU A CA 1
ATOM 636 C C . GLU A 1 81 ? -5.842 5.546 -20.885 1.00 89.38 81 GLU A C 1
ATOM 638 O O . GLU A 1 81 ? -6.040 4.469 -21.451 1.00 89.38 81 GLU A O 1
ATOM 643 N N . ARG A 1 82 ? -6.704 6.033 -19.981 1.00 78.56 82 ARG A N 1
ATOM 644 C CA . ARG A 1 82 ? -7.975 5.374 -19.631 1.00 78.56 82 ARG A CA 1
ATOM 645 C C . ARG A 1 82 ? -9.139 5.756 -20.549 1.00 78.56 82 ARG A C 1
ATOM 647 O O . ARG A 1 82 ? -10.146 5.044 -20.501 1.00 78.56 82 ARG A O 1
ATOM 654 N N . ASP A 1 83 ? -9.003 6.834 -21.320 1.00 55.84 83 ASP A N 1
ATOM 655 C CA . ASP A 1 83 ? -9.961 7.302 -22.336 1.00 55.84 83 ASP A CA 1
ATOM 656 C C . ASP A 1 83 ? -9.660 6.699 -23.722 1.00 55.84 83 ASP A C 1
ATOM 658 O O . ASP A 1 83 ? -10.635 6.379 -24.446 1.00 55.84 83 ASP A O 1
#

Sequence (83 aa):
FMADHDIAPWSDMPVYVPETDETKGFSSASVEKAVASGLTFRTLSETVQETYEWRSKSGEKLKAGLSTEREAELLELLWNERD

Foldseek 3Di:
DCVVLVNDECAADNPDDDCDPVCPCVVPDDCVVVVVVPDDDDDPVVVVVVVVVVVVVVPDDDPGHDDPVSVVVVVVVVVVVVD

Radius of gyration: 16.72 Å; chains: 1; bounding box: 26×35×38 Å

Secondary structure (DSSP, 8-state):
-TGGGT--BTTTBTT-----TTTTTTT----HHHHHTT-----HHHHHHHHHHHHHHH-PPPSSS--HHHHHHHHHHHHHTT-

pLDDT: mean 92.74, std 5.68, range [55.84, 98.5]